Protein AF-A0A0S3RT25-F1 (afdb_monomer_lite)

Foldseek 3Di:
DDPVVVVVVPDPDPVVVDDDDPDPPDPPPPPQPADPVCNLVSLVSVLVVQAVHWDWAFADCVVVVHGDPDTQTHHSVQSVCVSVVPDDRDPSRVVNPPD

pLDDT: mean 70.06, std 14.68, range [42.44, 89.69]

Organism: NCBI:txid157739

Radius of gyration: 17.24 Å; chains: 1; bounding box: 34×43×42 Å

Structure (mmCIF, N/CA/C/O backbone):
data_A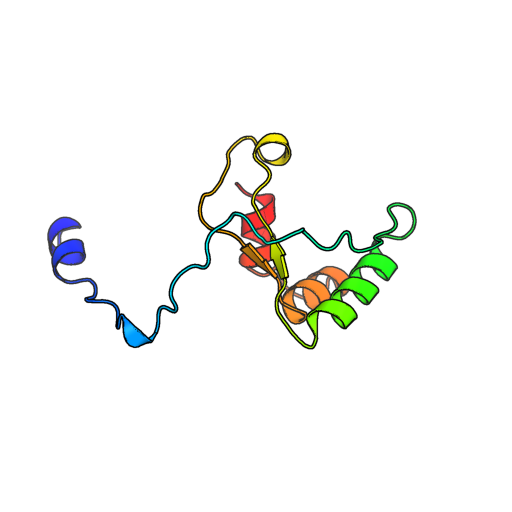F-A0A0S3RT25-F1
#
_entry.id   AF-A0A0S3RT25-F1
#
loop_
_atom_site.group_PDB
_atom_site.id
_atom_site.type_symbol
_atom_site.label_atom_id
_atom_site.label_alt_id
_atom_site.label_comp_id
_atom_site.label_asym_id
_atom_site.label_entity_id
_atom_site.label_seq_id
_atom_site.pdbx_PDB_ins_code
_atom_site.Cartn_x
_atom_site.Cartn_y
_atom_site.Cartn_z
_atom_site.occupancy
_atom_site.B_iso_or_equiv
_atom_site.auth_seq_id
_atom_site.auth_comp_id
_atom_site.auth_asym_id
_atom_site.auth_atom_id
_atom_site.pdbx_PDB_model_num
ATOM 1 N N . PHE A 1 1 ? -17.112 -27.836 20.132 1.00 50.12 1 PHE A N 1
ATOM 2 C CA . PHE A 1 1 ? -17.089 -26.366 20.220 1.00 50.12 1 PHE A CA 1
ATOM 3 C C . PHE A 1 1 ? -17.829 -25.815 19.014 1.00 50.12 1 PHE A C 1
ATOM 5 O O . PHE A 1 1 ? -17.382 -26.054 17.901 1.00 50.12 1 PHE A O 1
ATOM 12 N N . THR A 1 2 ? -18.999 -25.201 19.205 1.00 56.94 2 THR A N 1
ATOM 13 C CA . THR A 1 2 ? -19.786 -24.599 18.112 1.00 56.94 2 THR A CA 1
ATOM 14 C C . THR A 1 2 ? -19.488 -23.105 17.985 1.00 56.94 2 THR A C 1
ATOM 16 O O . THR A 1 2 ? -19.151 -22.445 18.966 1.00 56.94 2 THR A O 1
ATOM 19 N N . VAL A 1 3 ? -19.631 -22.561 16.773 1.00 50.75 3 VAL A N 1
ATOM 20 C CA . VAL A 1 3 ? -19.416 -21.134 16.453 1.00 50.75 3 VAL A CA 1
ATOM 21 C C . VAL A 1 3 ? -20.246 -20.211 17.359 1.00 50.75 3 VAL A C 1
ATOM 23 O O . VAL A 1 3 ? -19.780 -19.153 17.769 1.00 50.75 3 VAL A O 1
ATOM 26 N N . GLU A 1 4 ? -21.437 -20.653 17.770 1.00 52.31 4 GLU A N 1
ATOM 27 C CA . GLU A 1 4 ? -22.307 -19.903 18.682 1.00 52.31 4 GLU A CA 1
ATOM 28 C C . GLU A 1 4 ? -21.716 -19.755 20.100 1.00 52.31 4 GLU A C 1
ATOM 30 O O . GLU A 1 4 ? -21.863 -18.711 20.738 1.00 52.31 4 GLU A O 1
ATOM 35 N N . GLN A 1 5 ? -20.997 -20.771 20.593 1.00 53.50 5 GLN A N 1
ATOM 36 C CA . GLN A 1 5 ? -20.300 -20.705 21.883 1.00 53.50 5 GLN A CA 1
ATOM 37 C C . GLN A 1 5 ? -19.063 -19.803 21.812 1.00 53.50 5 GLN A C 1
ATOM 39 O O . GLN A 1 5 ? -18.746 -19.129 22.790 1.00 53.50 5 GLN A O 1
ATOM 44 N N . ALA A 1 6 ? -18.396 -19.748 20.654 1.00 52.34 6 ALA A N 1
ATOM 45 C CA . ALA A 1 6 ? -17.284 -18.833 20.425 1.00 52.34 6 ALA A CA 1
ATOM 46 C C . ALA A 1 6 ? -17.763 -17.374 20.380 1.00 52.34 6 ALA A C 1
ATOM 48 O O . ALA A 1 6 ? -17.175 -16.538 21.053 1.00 52.34 6 ALA A O 1
ATOM 49 N N . TYR A 1 7 ? -18.878 -17.080 19.701 1.00 53.06 7 TYR A N 1
ATOM 50 C CA . TYR A 1 7 ? -19.447 -15.727 19.615 1.00 53.06 7 TYR A CA 1
ATOM 51 C C . TYR A 1 7 ? -19.867 -15.160 20.980 1.00 53.06 7 TYR A C 1
ATOM 53 O O . TYR A 1 7 ? -19.615 -13.998 21.278 1.00 53.06 7 TYR A O 1
ATOM 61 N N . LYS A 1 8 ? -20.450 -15.990 21.857 1.00 57.59 8 LYS A N 1
ATOM 62 C CA . LYS A 1 8 ? -20.824 -15.573 23.224 1.00 57.59 8 LYS A CA 1
ATOM 63 C C . LYS A 1 8 ? -19.628 -15.438 24.175 1.00 57.59 8 LYS A C 1
ATOM 65 O O . LYS A 1 8 ? -19.770 -14.831 25.232 1.00 57.59 8 LYS A O 1
ATOM 70 N N . SER A 1 9 ? -18.473 -15.999 23.814 1.00 60.97 9 SER A N 1
ATOM 71 C CA . SER A 1 9 ? -17.243 -15.948 24.612 1.00 60.97 9 SER A CA 1
ATOM 72 C C . SER A 1 9 ? -16.219 -14.938 24.082 1.00 60.97 9 SER A C 1
ATOM 74 O O . SER A 1 9 ? -15.314 -14.553 24.825 1.00 60.97 9 SER A O 1
ATOM 76 N N . PHE A 1 10 ? -16.332 -14.506 22.822 1.00 46.09 10 PHE A N 1
ATOM 77 C CA . PHE A 1 10 ? -15.397 -13.582 22.190 1.00 46.09 10 PHE A CA 1
ATOM 78 C C . PHE A 1 10 ? -15.755 -12.122 22.500 1.00 46.09 10 PHE A C 1
ATOM 80 O O . PHE A 1 10 ? -16.465 -11.441 21.774 1.00 46.09 10 PHE A O 1
ATOM 87 N N . ILE A 1 11 ? -15.141 -11.656 23.586 1.00 49.47 11 ILE A N 1
ATOM 88 C CA . ILE A 1 11 ? -14.547 -10.324 23.717 1.00 49.47 11 ILE A CA 1
ATOM 89 C C . ILE A 1 11 ? -15.537 -9.158 23.849 1.00 49.47 11 ILE A C 1
ATOM 91 O O . ILE A 1 11 ? -15.870 -8.440 22.910 1.00 49.47 11 ILE A O 1
ATOM 95 N N . THR A 1 12 ? -15.851 -8.854 25.109 1.00 54.62 12 THR A N 1
ATOM 96 C CA . THR A 1 12 ? -16.005 -7.477 25.589 1.00 54.62 12 THR A CA 1
ATOM 97 C C . THR A 1 12 ? -14.738 -6.701 25.215 1.00 54.62 12 THR A C 1
ATOM 99 O O . THR A 1 12 ? -13.762 -6.688 25.965 1.00 54.62 12 THR A O 1
ATOM 102 N N . TRP A 1 13 ? -14.710 -6.119 24.015 1.00 47.59 13 TRP A N 1
ATOM 103 C CA . TRP A 1 13 ? -13.570 -5.333 23.550 1.00 47.59 13 TRP A CA 1
ATOM 104 C C . TRP A 1 13 ? -13.336 -4.185 24.535 1.00 47.59 13 TRP A C 1
ATOM 106 O O . TRP A 1 13 ? -14.314 -3.582 25.001 1.00 47.59 13 TRP A O 1
ATOM 116 N N . PRO A 1 14 ? -12.085 -3.864 24.901 1.00 52.97 14 PRO A N 1
ATOM 117 C CA . PRO A 1 14 ? -11.844 -2.765 25.811 1.00 52.97 14 PRO A CA 1
ATOM 118 C C . PRO A 1 14 ? -12.233 -1.473 25.092 1.00 52.97 14 PRO A C 1
ATOM 120 O O . PRO A 1 14 ? -11.494 -0.965 24.257 1.00 52.97 14 PRO A O 1
ATOM 123 N N . LYS A 1 15 ? -13.422 -0.940 25.398 1.00 54.34 15 LYS A N 1
ATOM 124 C CA . LYS A 1 15 ? -13.969 0.270 24.757 1.00 54.34 15 LYS A CA 1
ATOM 125 C C . LYS A 1 15 ? -13.056 1.493 24.912 1.00 54.34 15 LYS A C 1
ATOM 127 O O . LYS A 1 15 ? -13.206 2.450 24.173 1.00 54.34 15 LYS A O 1
ATOM 132 N N . PHE A 1 16 ? -12.101 1.455 25.844 1.00 56.22 16 PHE A N 1
ATOM 133 C CA . PHE A 1 16 ? -11.075 2.485 26.015 1.00 56.22 16 PHE A CA 1
ATOM 134 C C . PHE A 1 16 ? -9.936 2.415 24.981 1.00 56.22 16 PHE A C 1
ATOM 136 O O . PHE A 1 16 ? -9.176 3.370 24.867 1.00 56.22 16 PHE A O 1
ATOM 143 N N . LEU A 1 17 ? -9.803 1.306 24.242 1.00 45.62 17 LEU A N 1
ATOM 144 C CA . LEU A 1 17 ? -8.868 1.170 23.117 1.00 45.62 17 LEU A CA 1
ATOM 145 C C . LEU A 1 17 ? -9.477 1.642 21.790 1.00 45.62 17 LEU A C 1
ATOM 147 O O . LEU A 1 17 ? -8.750 1.808 20.816 1.00 45.62 17 LEU A O 1
ATOM 151 N N . VAL A 1 18 ? -10.791 1.877 21.749 1.00 47.06 18 VAL A N 1
ATOM 152 C CA . VAL A 1 18 ? -11.503 2.332 20.554 1.00 47.06 18 VAL A CA 1
ATOM 153 C C . VAL A 1 18 ? -11.791 3.821 20.724 1.00 47.06 18 VAL A C 1
ATOM 155 O O . VAL A 1 18 ? -12.646 4.211 21.519 1.00 47.06 18 VAL A O 1
ATOM 158 N N . LYS A 1 19 ? -11.041 4.681 20.024 1.00 53.62 19 LYS A N 1
ATOM 159 C CA . LYS A 1 19 ? -11.386 6.108 19.957 1.00 53.62 19 LYS A CA 1
ATOM 160 C C . LYS A 1 19 ? -12.715 6.265 19.199 1.00 53.62 19 LYS A C 1
ATOM 162 O O . LYS A 1 19 ? -12.966 5.482 18.284 1.00 53.62 19 LYS A O 1
ATOM 167 N N . PRO A 1 20 ? -13.560 7.251 19.554 1.00 51.78 20 PRO A N 1
ATOM 168 C CA . PRO A 1 20 ? -14.756 7.563 18.780 1.00 51.78 20 PRO A CA 1
ATOM 169 C C . PRO A 1 20 ? -14.383 7.807 17.317 1.00 51.78 20 PRO A C 1
ATOM 171 O O . PRO A 1 20 ? -13.449 8.566 17.047 1.00 51.78 20 PRO A O 1
ATOM 174 N N . VAL A 1 21 ? -15.099 7.153 16.403 1.00 51.47 21 VAL A N 1
ATOM 175 C CA . VAL A 1 21 ? -14.982 7.391 14.961 1.00 51.47 21 VAL A CA 1
ATOM 176 C C . VAL A 1 21 ? -15.425 8.838 14.706 1.00 51.47 21 VAL A C 1
ATOM 178 O O . VAL A 1 21 ? -16.535 9.192 15.114 1.00 51.47 21 VAL A O 1
ATOM 181 N N . PRO A 1 22 ? -14.572 9.705 14.132 1.00 48.66 22 PRO A N 1
ATOM 182 C CA . PRO A 1 22 ? -14.976 11.055 13.757 1.00 48.66 22 PRO A CA 1
ATOM 183 C C . PRO A 1 22 ? -16.076 11.002 12.693 1.00 48.66 22 PRO A C 1
ATOM 185 O O . PRO A 1 22 ? -16.088 10.088 11.873 1.00 48.66 22 PRO A O 1
ATOM 188 N N . ASP A 1 23 ? -16.972 11.991 12.685 1.00 43.44 23 ASP A N 1
ATOM 189 C CA . ASP A 1 23 ? -17.974 12.135 11.625 1.00 43.44 23 ASP A CA 1
ATOM 190 C C . ASP A 1 23 ? -17.308 12.088 10.232 1.00 43.44 23 ASP A C 1
ATOM 192 O O . ASP A 1 23 ? -16.350 12.836 9.992 1.00 43.44 23 ASP A O 1
ATOM 196 N N . PRO A 1 24 ? -17.825 11.277 9.286 1.00 48.28 24 PRO A N 1
ATOM 197 C CA . PRO A 1 24 ? -17.222 11.085 7.962 1.00 48.28 24 PRO A CA 1
ATOM 198 C C . PRO A 1 24 ? -17.262 12.349 7.086 1.00 48.28 24 PRO A C 1
ATOM 200 O O . PRO A 1 24 ? -16.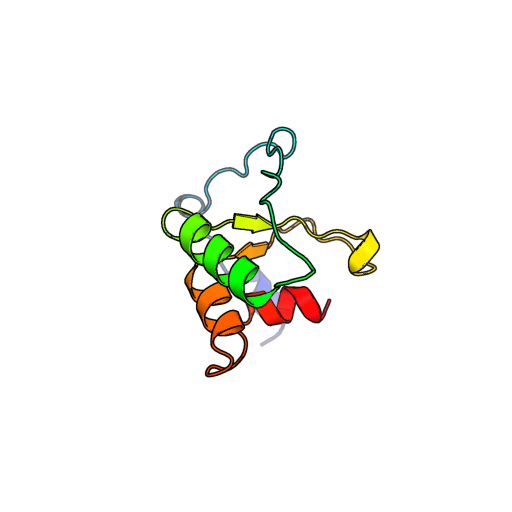682 12.397 6.009 1.00 48.28 24 PRO A O 1
ATOM 203 N N . SER A 1 25 ? -17.923 13.420 7.531 1.00 43.41 25 SER A N 1
ATOM 204 C CA . SER A 1 25 ? -18.182 14.603 6.712 1.00 43.41 25 SER A CA 1
ATOM 205 C C . SER A 1 25 ? -17.040 15.625 6.639 1.00 43.41 25 SER A C 1
ATOM 207 O O . SER A 1 25 ? -17.274 16.728 6.148 1.00 43.41 25 SER A O 1
ATOM 209 N N . THR A 1 26 ? -15.826 15.333 7.133 1.00 42.44 26 THR A N 1
ATOM 210 C CA . THR A 1 26 ? -14.759 16.364 7.181 1.00 42.44 26 THR A CA 1
ATOM 211 C C . THR A 1 26 ? -13.336 15.895 6.877 1.00 42.44 26 THR A C 1
ATOM 213 O O . THR A 1 26 ? -12.383 16.598 7.213 1.00 42.44 26 THR A O 1
ATOM 216 N N . GLN A 1 27 ? -13.138 14.761 6.209 1.00 46.59 27 GLN A N 1
ATOM 217 C CA . GLN A 1 27 ? -11.834 14.484 5.606 1.00 46.59 27 GLN A CA 1
ATOM 218 C C . GLN A 1 27 ? -11.871 14.871 4.134 1.00 46.59 27 GLN A C 1
ATOM 220 O O . GLN A 1 27 ? -12.166 14.076 3.251 1.00 46.59 27 GLN A O 1
ATOM 225 N N . ALA A 1 28 ? -11.560 16.140 3.863 1.00 44.81 28 ALA A N 1
ATOM 226 C CA . ALA A 1 28 ? -11.062 16.505 2.549 1.00 44.81 28 ALA A CA 1
ATOM 227 C C . ALA A 1 28 ? -9.806 15.656 2.311 1.00 44.81 28 ALA A C 1
ATOM 229 O O . ALA A 1 28 ? -8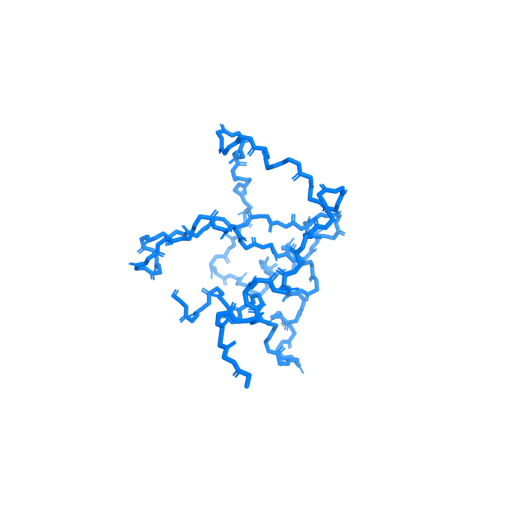.767 15.925 2.917 1.00 44.81 28 ALA A O 1
ATOM 230 N N . GLN A 1 29 ? -9.926 14.603 1.497 1.00 54.72 29 GLN A N 1
ATOM 231 C CA . GLN A 1 29 ? -8.782 13.826 1.041 1.00 54.72 29 GLN A CA 1
ATOM 232 C C . GLN A 1 29 ? -7.773 14.832 0.486 1.00 54.72 29 GLN A C 1
ATOM 234 O O . GLN A 1 29 ? -8.060 15.559 -0.473 1.00 54.72 29 GLN A O 1
ATOM 239 N N . GLN A 1 30 ? -6.620 14.962 1.145 1.00 56.75 30 GLN A N 1
ATOM 240 C CA . GLN A 1 30 ? -5.555 15.789 0.605 1.00 56.75 30 GLN A CA 1
ATOM 241 C C . GLN A 1 30 ? -5.192 15.170 -0.736 1.00 56.75 30 GLN A C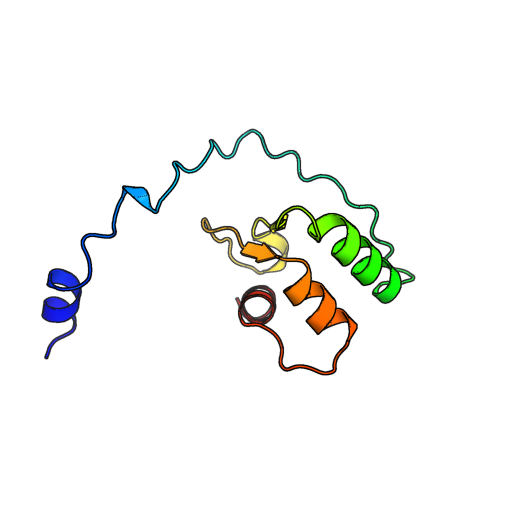 1
ATOM 243 O O . GLN A 1 30 ? -4.789 14.012 -0.799 1.00 56.75 30 GLN A O 1
ATOM 248 N N . LYS A 1 31 ? -5.397 15.920 -1.819 1.00 61.53 31 LYS A N 1
ATOM 249 C CA . LYS A 1 31 ? -5.016 15.471 -3.152 1.00 61.53 31 LYS A CA 1
ATOM 250 C C . LYS A 1 31 ? -3.494 15.488 -3.214 1.00 61.53 31 LYS A C 1
ATOM 252 O O . LYS A 1 31 ? -2.895 16.518 -3.519 1.00 61.53 31 LYS A O 1
ATOM 257 N N . ILE A 1 32 ? -2.887 14.367 -2.840 1.00 69.69 32 ILE A N 1
ATOM 258 C CA . ILE A 1 32 ? -1.445 14.178 -2.908 1.00 69.69 32 ILE A CA 1
ATOM 259 C C . ILE A 1 32 ? -1.069 14.246 -4.395 1.00 69.69 32 ILE A C 1
ATOM 261 O O . ILE A 1 32 ? -1.702 13.566 -5.208 1.00 69.69 32 ILE A O 1
ATOM 265 N N . PRO A 1 33 ? -0.112 15.101 -4.790 1.00 70.19 33 PRO A N 1
ATOM 266 C CA . PRO A 1 33 ? 0.303 15.220 -6.179 1.00 70.19 33 PRO A CA 1
ATOM 267 C C . PRO A 1 33 ? 1.134 13.991 -6.565 1.00 70.19 33 PRO A C 1
ATOM 269 O O . PRO A 1 33 ? 2.358 14.000 -6.465 1.00 70.19 33 PRO A O 1
ATOM 272 N N . LEU A 1 34 ? 0.450 12.924 -6.970 1.00 78.38 34 LEU A N 1
ATOM 273 C CA . LEU A 1 34 ? 1.054 11.714 -7.518 1.00 78.38 34 LEU A CA 1
ATOM 274 C C . LEU A 1 34 ? 1.148 11.845 -9.040 1.00 78.38 34 LEU A C 1
ATOM 276 O O . LEU A 1 34 ? 0.236 12.365 -9.686 1.00 78.38 34 LEU A O 1
ATOM 280 N N . SER A 1 35 ? 2.275 11.411 -9.594 1.00 81.38 35 SER A N 1
ATOM 281 C CA . SER A 1 35 ? 2.540 11.392 -11.029 1.00 81.38 35 SER A CA 1
ATOM 282 C C . SER A 1 35 ? 2.333 9.985 -11.576 1.00 81.38 35 SER A C 1
ATOM 284 O O . SER A 1 35 ? 2.988 9.044 -11.128 1.00 81.38 35 SER A O 1
ATOM 286 N N . GLU A 1 36 ? 1.480 9.856 -12.592 1.00 79.31 36 GLU A N 1
ATOM 287 C CA . GLU A 1 36 ? 1.291 8.601 -13.332 1.00 79.31 36 GLU A CA 1
ATOM 288 C C . GLU A 1 36 ? 2.520 8.251 -14.192 1.00 79.31 36 GLU A C 1
ATOM 290 O O . GLU A 1 36 ? 2.805 7.079 -14.428 1.00 79.31 36 GLU A O 1
ATOM 295 N N . ASP A 1 37 ? 3.274 9.264 -14.638 1.00 86.69 37 ASP A N 1
ATOM 296 C CA . ASP A 1 37 ? 4.455 9.088 -15.494 1.00 86.69 37 ASP A CA 1
ATOM 297 C C . ASP A 1 37 ? 5.679 8.571 -14.716 1.00 86.69 37 ASP A C 1
ATOM 299 O O . ASP A 1 37 ? 6.603 8.007 -15.305 1.00 86.69 37 ASP A O 1
ATOM 303 N N . ASP A 1 38 ? 5.694 8.767 -13.393 1.00 85.88 38 ASP A N 1
ATOM 304 C CA . ASP A 1 38 ? 6.745 8.283 -12.494 1.00 85.88 38 ASP A CA 1
ATOM 305 C C . ASP A 1 38 ? 6.136 7.748 -11.183 1.00 85.88 38 ASP A C 1
ATOM 307 O O . ASP A 1 38 ? 6.135 8.422 -10.139 1.00 85.88 38 ASP A O 1
ATOM 311 N N . PRO A 1 39 ? 5.577 6.527 -11.229 1.00 80.94 39 PRO A N 1
ATOM 312 C CA . PRO A 1 39 ? 4.872 5.948 -10.095 1.00 80.94 39 PRO A CA 1
ATOM 313 C C . PRO A 1 39 ? 5.815 5.623 -8.932 1.00 80.94 39 PRO A C 1
ATOM 315 O O . PRO A 1 39 ? 5.408 5.715 -7.776 1.00 80.94 39 PRO A O 1
ATOM 318 N N . LEU A 1 40 ? 7.087 5.295 -9.194 1.00 85.38 40 LEU A N 1
ATOM 319 C CA . LEU A 1 40 ? 8.034 4.945 -8.132 1.00 85.38 40 LEU A CA 1
ATOM 320 C C . LEU A 1 40 ? 8.460 6.179 -7.328 1.00 85.38 40 LEU A C 1
ATOM 322 O O . LEU A 1 40 ? 8.450 6.139 -6.097 1.00 85.38 40 LEU A O 1
ATOM 326 N N . SER A 1 41 ? 8.757 7.300 -7.992 1.00 86.50 41 SER A N 1
ATOM 327 C CA . SER A 1 41 ? 9.007 8.563 -7.284 1.00 86.50 41 SER A CA 1
ATOM 328 C C . SER A 1 41 ? 7.775 9.036 -6.512 1.00 86.50 41 SER A C 1
ATOM 330 O O . SER A 1 41 ? 7.902 9.582 -5.417 1.00 86.50 41 SER A O 1
ATOM 332 N N . SER A 1 42 ? 6.575 8.766 -7.032 1.00 88.88 42 SER A N 1
ATOM 333 C CA . SER A 1 42 ? 5.316 9.055 -6.336 1.00 88.88 42 SER A CA 1
ATOM 334 C C . SER A 1 42 ? 5.149 8.223 -5.058 1.00 88.88 42 SER A C 1
ATOM 336 O O . SER A 1 42 ? 4.711 8.757 -4.039 1.00 88.88 42 SER A O 1
ATOM 338 N N . LEU A 1 43 ? 5.564 6.949 -5.061 1.00 87.12 43 LEU A N 1
ATOM 339 C CA . LEU A 1 43 ? 5.611 6.131 -3.844 1.00 87.12 43 LEU A CA 1
ATOM 340 C C . LEU A 1 43 ? 6.616 6.681 -2.826 1.00 87.12 43 LEU A C 1
ATOM 342 O O . LEU A 1 43 ? 6.314 6.708 -1.638 1.00 87.12 43 LEU A O 1
ATOM 346 N N . HIS A 1 44 ? 7.778 7.173 -3.259 1.00 87.38 44 HIS A N 1
ATOM 347 C CA . HIS A 1 44 ? 8.738 7.801 -2.346 1.00 87.38 44 HIS A CA 1
ATOM 348 C C . HIS A 1 44 ? 8.192 9.084 -1.705 1.00 87.38 44 HIS A C 1
ATOM 350 O O . HIS A 1 44 ? 8.335 9.266 -0.499 1.00 87.38 44 HIS A O 1
ATOM 356 N N . LEU A 1 45 ? 7.489 9.921 -2.471 1.00 88.44 45 LEU A N 1
ATOM 357 C CA . LEU A 1 45 ? 6.796 11.090 -1.923 1.00 88.44 45 LEU A CA 1
ATOM 358 C C . LEU A 1 45 ? 5.710 10.692 -0.918 1.00 88.44 45 LEU A C 1
ATOM 360 O O . LEU A 1 45 ? 5.569 11.334 0.120 1.00 88.44 45 LEU A O 1
ATOM 364 N N . LEU A 1 46 ? 4.961 9.621 -1.198 1.00 86.00 46 LEU A N 1
ATOM 365 C CA . LEU A 1 46 ? 3.984 9.080 -0.252 1.00 86.00 46 LEU A CA 1
ATOM 366 C C . LEU A 1 46 ? 4.648 8.627 1.042 1.00 86.00 46 LEU A C 1
ATOM 368 O O . LEU A 1 46 ? 4.152 8.953 2.111 1.00 86.00 46 LEU A O 1
ATOM 372 N N . VAL A 1 47 ? 5.776 7.923 0.971 1.00 88.50 47 VAL A N 1
ATOM 373 C CA . VAL A 1 47 ? 6.520 7.503 2.165 1.00 88.50 47 VAL A CA 1
ATOM 374 C C . VAL A 1 47 ? 6.853 8.694 3.065 1.00 88.50 47 VAL A C 1
ATOM 376 O O . VAL A 1 47 ? 6.612 8.612 4.268 1.00 88.50 47 VAL A O 1
ATOM 379 N N . ASP A 1 48 ? 7.354 9.788 2.490 1.00 87.50 48 ASP A N 1
ATOM 380 C CA . ASP A 1 48 ? 7.726 10.990 3.244 1.00 87.50 48 ASP A CA 1
ATOM 381 C C . ASP A 1 48 ? 6.501 11.684 3.865 1.00 87.50 48 ASP A C 1
ATOM 383 O O . ASP A 1 48 ? 6.563 12.177 4.988 1.00 87.50 48 ASP A O 1
ATOM 387 N N . ILE A 1 49 ? 5.359 11.683 3.168 1.00 86.19 49 ILE A N 1
ATOM 388 C CA . ILE A 1 49 ? 4.091 12.233 3.679 1.00 86.19 49 ILE A CA 1
ATOM 389 C C . ILE A 1 49 ? 3.543 11.394 4.845 1.00 86.19 49 ILE A C 1
ATOM 391 O O . ILE A 1 49 ? 2.941 11.935 5.773 1.00 86.19 49 ILE A O 1
ATOM 395 N N . LEU A 1 50 ? 3.736 10.076 4.795 1.00 87.56 50 LEU A N 1
ATOM 396 C CA . LEU A 1 50 ? 3.205 9.122 5.771 1.00 87.56 50 LEU A CA 1
ATOM 397 C C . LEU A 1 50 ? 4.105 8.919 6.994 1.00 87.56 50 LEU A C 1
ATOM 399 O O . LEU A 1 50 ? 3.720 8.178 7.901 1.00 87.56 50 LEU A O 1
ATOM 403 N N . ASP A 1 51 ? 5.294 9.525 7.022 1.00 86.38 51 ASP A N 1
ATOM 404 C CA . ASP A 1 51 ? 6.282 9.318 8.088 1.00 86.38 51 ASP A CA 1
ATOM 405 C C . ASP A 1 51 ? 5.750 9.792 9.456 1.00 86.38 51 ASP A C 1
ATOM 407 O O . ASP A 1 51 ? 5.979 9.142 10.475 1.00 86.38 51 ASP A O 1
ATOM 411 N N . ASP A 1 52 ? 4.941 10.859 9.462 1.00 81.75 52 ASP A N 1
ATOM 412 C CA . ASP A 1 52 ? 4.336 11.423 10.675 1.00 81.75 52 ASP A CA 1
ATOM 413 C C . ASP A 1 52 ? 2.996 10.772 11.062 1.00 81.75 52 ASP A C 1
ATOM 415 O O . ASP A 1 52 ? 2.659 10.669 12.248 1.00 81.75 52 ASP A O 1
ATOM 419 N N . LYS A 1 53 ? 2.175 10.380 10.077 1.00 86.69 53 LYS A N 1
ATOM 420 C CA . LYS A 1 53 ? 0.815 9.873 10.314 1.00 86.69 53 LYS A CA 1
ATOM 421 C C . LYS A 1 53 ? 0.362 8.917 9.199 1.00 86.69 53 LYS A C 1
ATOM 423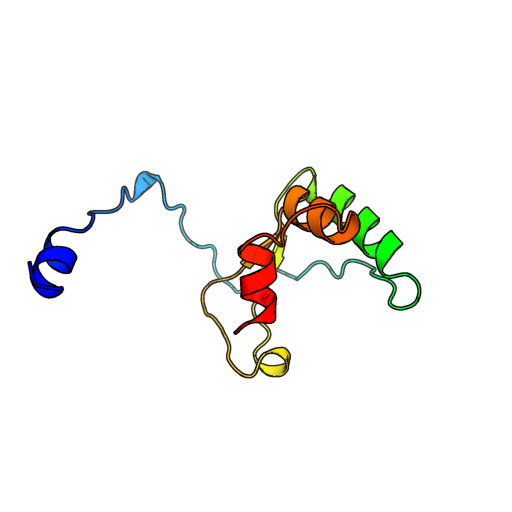 O O . LYS A 1 53 ? 0.512 9.255 8.028 1.00 86.69 53 LYS A O 1
ATOM 428 N N . PRO A 1 54 ? -0.308 7.797 9.542 1.00 86.50 54 PRO A N 1
ATOM 429 C CA . PRO A 1 54 ? -0.978 6.956 8.556 1.00 86.50 54 PRO A CA 1
ATOM 430 C C . PRO A 1 54 ? -2.037 7.718 7.750 1.00 86.50 54 PRO A C 1
ATOM 432 O O . PRO A 1 54 ? -2.768 8.557 8.295 1.00 86.50 54 PRO A O 1
ATOM 435 N N . LEU A 1 55 ? -2.159 7.372 6.472 1.00 86.19 55 LEU A N 1
ATOM 436 C CA . LEU A 1 55 ? -3.207 7.859 5.587 1.00 86.19 55 LEU A CA 1
ATOM 437 C C . LEU A 1 55 ? -4.409 6.935 5.657 1.00 86.19 55 LEU A C 1
ATOM 439 O O . LEU A 1 55 ? -4.298 5.723 5.497 1.00 86.19 55 LEU A O 1
ATOM 443 N N . GLU A 1 56 ? -5.558 7.548 5.882 1.00 85.94 56 GLU A N 1
ATOM 444 C CA . GLU A 1 56 ? -6.857 6.909 5.790 1.00 85.94 56 GLU A CA 1
ATOM 445 C C . GLU A 1 56 ? -7.306 6.938 4.328 1.00 85.94 56 GLU A C 1
ATOM 447 O O . GLU A 1 56 ? -7.414 8.005 3.723 1.00 85.94 56 GLU A O 1
ATOM 452 N N . VAL A 1 57 ? -7.501 5.757 3.752 1.00 79.31 57 VAL A N 1
ATOM 453 C CA . VAL A 1 57 ? -7.943 5.557 2.375 1.00 79.31 57 VAL A CA 1
ATOM 454 C C . VAL A 1 57 ? -9.351 4.988 2.416 1.00 79.31 57 VAL A C 1
ATOM 456 O O . VAL A 1 57 ? -9.583 3.880 2.911 1.00 79.31 57 VAL A O 1
ATOM 459 N N . GLU A 1 58 ? -10.299 5.766 1.903 1.00 77.00 58 GLU A N 1
ATOM 460 C CA . GLU A 1 58 ? -11.667 5.305 1.701 1.00 77.00 58 GLU A CA 1
ATOM 461 C C . GLU A 1 58 ? -11.730 4.335 0.521 1.00 77.00 58 GLU A C 1
ATOM 463 O O . GLU A 1 58 ? -11.037 4.493 -0.487 1.00 77.00 58 GLU A O 1
ATOM 468 N N . TYR A 1 59 ? -12.589 3.328 0.646 1.00 76.31 59 TYR A N 1
ATOM 469 C CA . TYR A 1 59 ? -12.796 2.345 -0.405 1.00 76.31 59 TYR A CA 1
ATOM 470 C C . TYR A 1 59 ? -13.668 2.946 -1.516 1.00 76.31 59 TYR A C 1
ATOM 472 O O . TYR A 1 59 ? -14.852 3.214 -1.302 1.00 76.31 59 TYR A O 1
ATOM 480 N N . ASP A 1 60 ? -13.108 3.148 -2.710 1.00 72.69 60 ASP A N 1
ATOM 481 C CA . ASP A 1 60 ? -13.893 3.604 -3.858 1.00 72.69 60 ASP A CA 1
ATOM 482 C C . ASP A 1 60 ? -14.621 2.420 -4.507 1.00 72.69 60 ASP A C 1
ATOM 484 O O . ASP A 1 60 ? -14.049 1.630 -5.265 1.00 72.69 60 ASP A O 1
ATOM 488 N N . ALA A 1 61 ? -15.922 2.316 -4.232 1.00 70.56 61 ALA A N 1
ATOM 489 C CA . ALA A 1 61 ? -16.782 1.274 -4.785 1.00 70.56 61 ALA A CA 1
ATOM 490 C C . ALA A 1 61 ? -16.826 1.266 -6.327 1.00 70.56 61 ALA A C 1
ATOM 492 O O . ALA A 1 61 ? -17.153 0.236 -6.917 1.00 70.56 61 ALA A O 1
ATOM 493 N N . ASN A 1 62 ? -16.491 2.377 -6.995 1.00 73.88 62 ASN A N 1
ATOM 494 C CA . ASN A 1 62 ? -16.435 2.442 -8.457 1.00 73.88 62 ASN A CA 1
ATOM 495 C C . ASN A 1 62 ? -15.183 1.763 -9.027 1.00 73.88 62 ASN A C 1
ATOM 497 O O . ASN A 1 62 ? -15.198 1.340 -10.182 1.00 73.88 62 ASN A O 1
ATOM 501 N N . VAL A 1 63 ? -14.111 1.663 -8.236 1.00 67.75 63 VAL A N 1
ATOM 502 C CA . VAL A 1 63 ? -12.848 1.026 -8.633 1.00 67.75 63 VAL A CA 1
ATOM 503 C C . VAL A 1 63 ? -12.881 -0.468 -8.318 1.00 67.75 63 VAL A C 1
ATOM 505 O O . VAL A 1 63 ? -12.491 -1.282 -9.151 1.00 67.75 63 VAL A O 1
ATOM 508 N N . PHE A 1 64 ? -13.403 -0.831 -7.146 1.00 65.56 64 PHE A N 1
ATOM 509 C CA . PHE A 1 64 ? -13.311 -2.190 -6.601 1.00 65.56 64 PHE A CA 1
ATOM 510 C C . PHE A 1 64 ? -14.632 -2.982 -6.645 1.00 65.56 64 PHE A C 1
ATOM 512 O O . PHE A 1 64 ? -14.731 -4.097 -6.142 1.00 65.56 64 PHE A O 1
ATOM 519 N N . GLY A 1 65 ? -15.693 -2.422 -7.236 1.00 66.31 65 GLY A N 1
ATOM 520 C CA . GLY A 1 65 ? -16.975 -3.109 -7.460 1.00 66.31 65 GLY A CA 1
ATOM 521 C C . GLY A 1 65 ? -17.841 -3.320 -6.211 1.00 66.31 65 GLY A C 1
ATOM 522 O O . GLY A 1 65 ? -19.027 -3.630 -6.334 1.00 66.31 65 GLY A O 1
ATOM 523 N N . HIS A 1 66 ? -17.289 -3.112 -5.018 1.00 66.94 66 HIS A N 1
ATOM 524 C CA . HIS A 1 66 ? -18.011 -3.069 -3.754 1.00 66.94 66 HIS A CA 1
ATOM 525 C C . HIS A 1 66 ? -17.338 -2.053 -2.814 1.00 66.94 66 HIS A C 1
ATOM 527 O O . HIS A 1 66 ? -16.131 -1.835 -2.875 1.00 66.94 66 HIS A O 1
ATOM 533 N N . GLY A 1 67 ? -18.136 -1.371 -1.992 1.00 69.50 67 GLY A N 1
ATOM 534 C CA . GLY A 1 67 ? -17.632 -0.432 -0.989 1.00 69.50 67 GLY A CA 1
ATOM 535 C C . GLY A 1 67 ? -17.424 -1.114 0.360 1.00 69.50 67 GLY A C 1
ATOM 536 O O . GLY A 1 67 ? -18.074 -2.116 0.661 1.00 69.50 67 GLY A O 1
ATOM 537 N N . SER A 1 68 ? -16.568 -0.527 1.192 1.00 73.88 68 SER A N 1
ATOM 538 C CA . SER A 1 68 ? -16.392 -0.901 2.595 1.00 73.88 68 SER A CA 1
ATOM 539 C C . SER A 1 68 ? -16.683 0.308 3.480 1.00 73.88 68 SER A C 1
ATOM 541 O O . SER A 1 68 ? -16.197 1.403 3.212 1.00 73.88 68 SER A O 1
ATOM 543 N N . GLU A 1 69 ? -17.452 0.106 4.553 1.00 76.88 69 GLU A N 1
ATOM 544 C CA . GLU A 1 69 ? -17.639 1.114 5.613 1.00 76.88 69 GLU A CA 1
ATOM 545 C C . GLU A 1 69 ? -16.396 1.245 6.508 1.00 76.88 69 GLU A C 1
ATOM 547 O O . GLU A 1 69 ? -16.279 2.187 7.290 1.00 76.88 69 GLU A O 1
ATOM 552 N N . VAL A 1 70 ? -15.471 0.285 6.414 1.00 79.00 70 VAL A N 1
ATOM 553 C CA . VAL A 1 70 ? -14.211 0.282 7.155 1.00 79.00 70 VAL A CA 1
ATOM 554 C C . VAL A 1 70 ? -13.106 0.817 6.239 1.00 79.00 70 VAL A C 1
ATOM 556 O O . VAL A 1 70 ? -12.838 0.183 5.211 1.00 79.00 70 VAL A O 1
ATOM 559 N N . PRO A 1 71 ? -12.463 1.944 6.590 1.00 78.69 71 PRO A N 1
ATOM 560 C CA . PRO A 1 71 ? -11.370 2.506 5.810 1.00 78.69 71 PRO A CA 1
ATOM 561 C C . PRO A 1 71 ? -10.090 1.679 5.969 1.00 78.69 71 PRO A C 1
ATOM 563 O O . PRO A 1 71 ? -9.892 0.979 6.967 1.00 78.69 71 PRO A O 1
ATOM 566 N N . ILE A 1 72 ? -9.198 1.791 4.988 1.00 79.69 72 ILE A N 1
ATOM 567 C CA . ILE A 1 72 ? -7.857 1.206 5.049 1.00 79.69 72 ILE A CA 1
ATOM 568 C C . ILE A 1 72 ? -6.888 2.265 5.563 1.00 79.69 72 ILE A C 1
ATOM 570 O O . ILE A 1 72 ? -6.926 3.413 5.132 1.0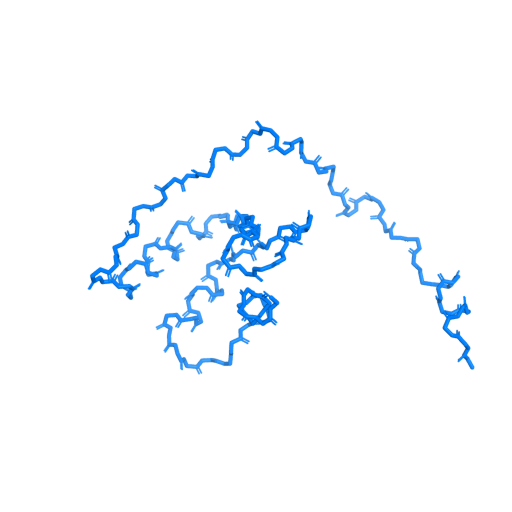0 79.69 72 ILE A O 1
ATOM 574 N N . TYR A 1 73 ? -5.990 1.875 6.464 1.00 84.62 73 TYR A N 1
ATOM 575 C CA . TYR A 1 73 ? -4.912 2.743 6.925 1.00 84.62 73 TYR A CA 1
ATOM 576 C C . TYR A 1 73 ? -3.594 2.300 6.298 1.00 84.62 73 TYR A C 1
ATOM 578 O O . TYR A 1 73 ? -3.132 1.191 6.561 1.00 84.62 73 TYR A O 1
ATOM 586 N N . LEU A 1 74 ? -2.991 3.176 5.496 1.00 85.25 74 LEU A N 1
ATOM 587 C CA . LEU A 1 74 ? -1.654 2.990 4.936 1.00 85.25 74 LEU A CA 1
ATOM 588 C C . LEU A 1 74 ? -0.633 3.724 5.799 1.00 85.25 74 LEU A C 1
ATOM 590 O O . LEU A 1 74 ? -0.765 4.923 6.048 1.00 85.25 74 LEU A O 1
ATOM 594 N N . ASN A 1 75 ? 0.395 3.015 6.249 1.00 88.56 75 ASN A N 1
ATOM 595 C CA . ASN A 1 75 ? 1.536 3.609 6.938 1.00 88.56 75 ASN A CA 1
ATOM 596 C C . ASN A 1 75 ? 2.757 3.706 6.000 1.00 88.56 75 ASN A C 1
ATOM 598 O O . ASN A 1 75 ? 2.780 3.123 4.915 1.00 88.56 75 ASN A O 1
ATOM 602 N N . SER A 1 76 ? 3.788 4.450 6.412 1.00 89.69 76 SER A N 1
ATOM 603 C CA . SER A 1 76 ? 4.995 4.636 5.595 1.00 89.69 76 SER A CA 1
ATOM 604 C C . SER A 1 76 ? 5.728 3.322 5.304 1.00 89.69 76 SER A C 1
ATOM 606 O O . SER A 1 76 ? 6.299 3.174 4.225 1.00 89.69 76 SER A O 1
ATOM 608 N N . GLN A 1 77 ? 5.682 2.347 6.215 1.00 87.44 77 GLN A N 1
ATOM 609 C CA . GLN A 1 77 ? 6.294 1.033 6.032 1.00 87.44 77 GLN A CA 1
ATOM 610 C C . GLN A 1 77 ? 5.596 0.235 4.920 1.00 87.44 77 GLN A C 1
ATOM 612 O O . GLN A 1 77 ? 6.290 -0.289 4.054 1.00 87.44 77 GLN A O 1
ATOM 617 N N . ASP A 1 78 ? 4.261 0.232 4.862 1.00 85.75 78 ASP A N 1
ATOM 618 C CA . ASP A 1 78 ? 3.501 -0.449 3.800 1.00 85.75 78 ASP A CA 1
ATOM 619 C C . ASP A 1 78 ? 3.904 0.072 2.405 1.00 85.75 78 ASP A C 1
ATOM 621 O O . ASP A 1 78 ? 4.066 -0.690 1.449 1.00 85.75 78 ASP A O 1
ATOM 625 N N . VAL A 1 79 ? 4.118 1.388 2.286 1.00 86.75 79 VAL A N 1
ATOM 626 C CA . VAL A 1 79 ? 4.528 2.027 1.026 1.00 86.75 79 VAL A CA 1
ATOM 627 C C . VAL A 1 79 ? 6.008 1.776 0.717 1.00 86.75 79 VAL A C 1
ATOM 629 O O . VAL A 1 79 ? 6.355 1.530 -0.440 1.00 86.75 79 VAL A O 1
ATOM 632 N N . ARG A 1 80 ? 6.891 1.774 1.728 1.00 86.56 80 ARG A N 1
ATOM 633 C CA . ARG A 1 80 ? 8.311 1.400 1.562 1.00 86.56 80 ARG A CA 1
ATOM 634 C C . ARG A 1 80 ? 8.442 -0.039 1.065 1.00 86.56 80 ARG A C 1
ATOM 636 O O . ARG A 1 80 ? 9.264 -0.309 0.191 1.00 86.56 80 ARG A O 1
ATOM 643 N N . GLU A 1 81 ? 7.628 -0.946 1.592 1.00 85.56 81 GLU A N 1
ATOM 644 C CA . GLU A 1 81 ? 7.586 -2.348 1.176 1.00 85.56 81 GLU A CA 1
ATOM 645 C C . GLU A 1 81 ? 7.183 -2.467 -0.292 1.00 85.56 81 GLU A C 1
ATOM 647 O O . GLU A 1 81 ? 7.922 -3.079 -1.072 1.00 85.56 81 GLU A O 1
ATOM 652 N N . LEU A 1 82 ? 6.100 -1.785 -0.681 1.00 83.94 82 LEU A N 1
ATOM 653 C CA . LEU A 1 82 ? 5.622 -1.734 -2.062 1.00 83.94 82 LEU A CA 1
ATOM 654 C C . LEU A 1 82 ? 6.683 -1.175 -3.023 1.00 83.94 82 LEU A C 1
ATOM 656 O O . LEU A 1 82 ? 6.948 -1.779 -4.060 1.00 83.94 82 LEU A O 1
ATOM 660 N N . ALA A 1 83 ? 7.323 -0.056 -2.668 1.00 84.31 83 ALA A N 1
ATOM 661 C CA . ALA A 1 83 ? 8.357 0.578 -3.489 1.00 84.31 83 ALA A CA 1
ATOM 662 C C . ALA A 1 83 ? 9.634 -0.270 -3.602 1.00 84.31 83 ALA A C 1
ATOM 664 O O . ALA A 1 83 ? 10.313 -0.239 -4.626 1.00 84.31 83 ALA A O 1
ATOM 665 N N . SER A 1 84 ? 9.978 -1.027 -2.554 1.00 83.50 84 SER A N 1
ATOM 666 C CA . SER A 1 84 ? 11.182 -1.860 -2.550 1.00 83.50 84 SER A CA 1
ATOM 667 C C . SER A 1 84 ? 11.039 -3.111 -3.420 1.00 83.50 84 SER A C 1
ATOM 669 O O . SER A 1 84 ? 12.031 -3.585 -3.967 1.00 83.50 84 SER A O 1
ATOM 671 N N . GLY A 1 85 ? 9.834 -3.690 -3.497 1.00 77.19 85 GLY A N 1
ATOM 672 C CA . GLY A 1 85 ? 9.593 -4.985 -4.143 1.00 77.19 85 GLY A CA 1
ATOM 673 C C . GLY A 1 85 ? 10.378 -6.157 -3.530 1.00 77.19 85 GLY A C 1
ATOM 674 O O . GLY A 1 85 ? 10.461 -7.223 -4.133 1.00 77.19 85 GLY A O 1
ATOM 675 N N . THR A 1 86 ? 10.993 -5.962 -2.358 1.00 74.38 86 THR A N 1
ATOM 676 C CA . THR A 1 86 ? 11.884 -6.947 -1.715 1.00 74.38 86 THR A CA 1
ATOM 677 C C . THR A 1 86 ? 11.203 -7.785 -0.639 1.00 74.38 86 THR A C 1
ATOM 679 O O . THR A 1 86 ? 11.775 -8.778 -0.190 1.00 74.38 86 THR A O 1
ATOM 682 N N . GLN A 1 87 ? 10.005 -7.387 -0.213 1.00 70.81 87 GLN A N 1
ATOM 683 C CA . GLN A 1 87 ? 9.246 -8.026 0.857 1.00 70.81 87 GLN A CA 1
ATOM 684 C C . GLN A 1 87 ? 7.924 -8.561 0.309 1.00 70.81 87 GLN A C 1
ATOM 686 O O . GLN A 1 87 ? 7.436 -8.109 -0.729 1.00 70.81 87 GLN A O 1
ATOM 691 N N . GLU A 1 88 ? 7.366 -9.559 0.992 1.00 70.44 88 GLU A N 1
ATOM 692 C CA . GLU A 1 88 ? 6.007 -10.013 0.705 1.00 70.44 88 GLU A CA 1
ATOM 693 C C . GLU A 1 88 ? 5.029 -8.857 0.931 1.00 70.44 88 GLU A C 1
ATOM 695 O O . GLU A 1 88 ? 5.216 -8.042 1.834 1.00 70.44 88 GLU A O 1
ATOM 700 N N . LEU A 1 89 ? 3.995 -8.771 0.093 1.00 70.19 89 LEU A N 1
ATOM 701 C CA . LEU A 1 89 ? 3.016 -7.695 0.198 1.00 70.19 89 LEU A CA 1
ATOM 702 C C . LEU A 1 89 ? 2.298 -7.772 1.549 1.00 70.19 89 LEU A C 1
ATOM 704 O O . LEU A 1 89 ? 1.740 -8.809 1.913 1.00 70.19 89 LEU A O 1
ATOM 708 N N . ASN A 1 90 ? 2.284 -6.652 2.268 1.00 73.50 90 ASN A N 1
ATOM 709 C CA . ASN A 1 90 ? 1.547 -6.509 3.514 1.00 73.50 90 ASN A CA 1
ATOM 710 C C . ASN A 1 90 ? 0.052 -6.807 3.308 1.00 73.50 90 ASN A C 1
ATOM 712 O O . ASN A 1 90 ? -0.519 -6.508 2.255 1.00 73.50 90 ASN A O 1
ATOM 716 N N . ILE A 1 91 ? -0.607 -7.350 4.334 1.00 71.00 91 ILE A N 1
ATOM 717 C CA . ILE A 1 91 ? -2.044 -7.633 4.306 1.00 71.00 91 ILE A CA 1
ATOM 718 C C . ILE A 1 91 ? -2.882 -6.394 3.964 1.00 71.00 91 ILE A C 1
ATOM 720 O O . ILE A 1 91 ? -3.845 -6.537 3.222 1.00 71.00 91 ILE A O 1
ATOM 724 N N . SER A 1 92 ? -2.487 -5.190 4.391 1.00 65.06 92 SER A N 1
ATOM 725 C CA . SER A 1 92 ? -3.167 -3.937 4.029 1.00 65.06 92 SER A CA 1
ATOM 726 C C . SER A 1 92 ? -3.127 -3.674 2.518 1.00 65.06 92 SER A C 1
ATOM 728 O O . SER A 1 92 ? -4.121 -3.250 1.931 1.00 65.06 92 SER A O 1
ATOM 730 N N . ILE A 1 93 ? -1.997 -3.979 1.868 1.00 70.56 93 ILE A N 1
ATOM 731 C CA . ILE A 1 93 ? -1.842 -3.875 0.411 1.00 70.56 93 ILE A CA 1
ATOM 732 C C . ILE A 1 93 ? -2.671 -4.965 -0.267 1.00 70.56 93 ILE A C 1
ATOM 734 O O . ILE A 1 93 ? -3.421 -4.681 -1.187 1.00 70.56 93 ILE A O 1
ATOM 738 N N . ILE A 1 94 ? -2.604 -6.212 0.195 1.00 71.81 94 ILE A N 1
ATOM 739 C CA . ILE A 1 94 ? -3.391 -7.302 -0.400 1.00 71.81 94 ILE A CA 1
ATOM 740 C C . ILE A 1 94 ? -4.898 -7.023 -0.276 1.00 71.81 94 ILE A C 1
ATOM 742 O O . ILE A 1 94 ? -5.637 -7.247 -1.233 1.00 71.81 94 ILE A O 1
ATOM 746 N N . GLN A 1 95 ? -5.356 -6.494 0.862 1.00 65.44 95 GLN A N 1
ATOM 747 C CA . GLN A 1 95 ? -6.753 -6.114 1.091 1.00 65.44 95 GLN A CA 1
ATOM 748 C C . GLN A 1 95 ? -7.224 -5.022 0.133 1.00 65.44 95 GLN A C 1
ATOM 750 O O . GLN A 1 95 ? -8.354 -5.098 -0.328 1.00 65.44 95 GLN A O 1
ATOM 755 N N . LEU A 1 96 ? -6.355 -4.072 -0.220 1.00 68.62 96 LEU A N 1
ATOM 756 C CA . LEU A 1 96 ? -6.656 -3.055 -1.226 1.00 68.62 96 LEU A CA 1
ATOM 757 C C . LEU A 1 96 ? -6.837 -3.650 -2.639 1.00 68.62 96 LEU A C 1
ATOM 759 O O . LEU A 1 96 ? -7.515 -3.050 -3.458 1.00 68.62 96 LEU A O 1
ATOM 763 N N . TRP A 1 97 ? -6.238 -4.806 -2.952 1.00 65.62 97 TRP A N 1
ATOM 764 C CA . TRP A 1 97 ? -6.234 -5.377 -4.313 1.00 65.62 97 TRP A CA 1
ATOM 765 C C . TRP A 1 97 ? -7.171 -6.577 -4.518 1.00 65.62 97 TRP A C 1
ATOM 767 O O . TRP A 1 97 ? -7.461 -6.927 -5.660 1.00 65.62 97 TRP A O 1
ATOM 777 N N . THR A 1 98 ? -7.584 -7.267 -3.451 1.00 63.41 98 THR A N 1
ATOM 778 C CA . THR A 1 98 ? -8.279 -8.574 -3.544 1.00 63.41 98 THR A CA 1
ATOM 779 C C . THR A 1 98 ? -9.779 -8.535 -3.295 1.00 63.41 98 THR A C 1
ATOM 781 O O . THR A 1 98 ? -10.432 -9.565 -3.475 1.00 63.41 98 THR A O 1
ATOM 784 N N . MET A 1 99 ? -10.322 -7.386 -2.905 1.00 57.44 99 MET A N 1
ATOM 785 C CA . MET A 1 99 ? -11.747 -7.223 -2.646 1.00 57.44 99 MET A CA 1
ATOM 786 C C . MET A 1 99 ? -12.334 -6.325 -3.724 1.00 57.44 99 MET A C 1
ATOM 788 O O . MET A 1 99 ? -11.841 -5.179 -3.838 1.00 57.44 99 MET A O 1
#

Secondary structure (DSSP, 8-state):
--HHHHHHHS----TTSSPPPPPGGG---------SS-HHHHHHHHHHHTSSSPEEE---HHHHSS--SSPEEE-HHHHHHHHH--SPPPHHHHHHHH-

Sequence (99 aa):
FTVEQAYKSFITWPKFLVKPVPDPSTQAQQKIPLSEDDPLSSLHLLVDILDDKPLEVEYDANVFGHGSEVPIYLNSQDVRELASGTQELNISIIQLWTM